Protein AF-A0A7Y3AMS5-F1 (afdb_monomer_lite)

Radius of gyration: 22.67 Å; chains: 1; bounding box: 28×35×74 Å

Foldseek 3Di:
DPDPVDDDDPDDDDDPDPDDPDPPPPPDDPPDFDWDDPPPDIDTDDDAKDWDDDPQWIWIQGPVRDTDTDDPDDDDDDPDDDDDDDPDDDDD

Sequence (92 aa):
NGDPSLLIVLGLIQHPDLGKQVDENAHGDRKAVNVKVDGETVTLSADKEIVLRCGKSSITLTRAGKVIIKGAYLTNHSTGVNRIKGGSVQIN

Structure (mmCIF, N/CA/C/O backbone):
data_AF-A0A7Y3AMS5-F1
#
_entry.id   AF-A0A7Y3AMS5-F1
#
loop_
_atom_site.group_PDB
_atom_site.id
_atom_site.type_symbol
_atom_site.label_atom_id
_atom_site.label_alt_id
_atom_site.label_comp_id
_atom_site.label_asym_id
_atom_site.label_entity_id
_atom_site.label_seq_id
_atom_site.pdbx_PDB_ins_code
_atom_site.Cartn_x
_atom_site.Cartn_y
_atom_site.Cartn_z
_atom_site.occupancy
_atom_site.B_iso_or_equiv
_atom_site.auth_seq_id
_atom_site.auth_comp_id
_atom_site.auth_asym_id
_atom_site.auth_atom_id
_atom_site.pdbx_PDB_model_num
ATOM 1 N N . ASN A 1 1 ? 8.341 9.313 -54.061 1.00 63.25 1 ASN A N 1
ATOM 2 C CA . ASN A 1 1 ? 9.539 9.951 -53.473 1.00 63.25 1 ASN A CA 1
ATOM 3 C C . ASN A 1 1 ? 10.025 9.368 -52.150 1.00 63.25 1 ASN A C 1
ATOM 5 O O . ASN A 1 1 ? 11.062 9.833 -51.716 1.00 63.25 1 ASN A O 1
ATOM 9 N N . GLY A 1 2 ? 9.385 8.352 -51.541 1.00 71.25 2 GLY A N 1
ATOM 10 C CA . GLY A 1 2 ? 9.990 7.620 -50.411 1.00 71.25 2 GLY A CA 1
ATOM 11 C C . GLY A 1 2 ? 10.457 8.505 -49.249 1.00 71.25 2 GLY A C 1
ATOM 12 O O . GLY A 1 2 ? 11.489 8.216 -48.658 1.00 71.25 2 GLY A O 1
ATOM 13 N N . ASP A 1 3 ? 9.737 9.601 -48.987 1.00 84.31 3 ASP A N 1
ATOM 14 C CA . ASP A 1 3 ? 10.098 10.594 -47.977 1.00 84.31 3 ASP A CA 1
ATOM 15 C C . ASP A 1 3 ? 10.037 9.956 -46.578 1.00 84.31 3 ASP A C 1
ATOM 17 O O . ASP A 1 3 ? 8.949 9.569 -46.142 1.00 84.31 3 ASP A O 1
ATOM 21 N N . PRO A 1 4 ? 11.170 9.847 -45.859 1.00 78.06 4 PRO A N 1
ATOM 22 C CA . PRO A 1 4 ? 11.216 9.264 -44.519 1.00 78.06 4 PRO A CA 1
ATOM 23 C C . PRO A 1 4 ? 10.360 10.014 -43.490 1.00 78.06 4 PRO A C 1
ATOM 25 O O . PRO A 1 4 ? 10.051 9.463 -42.436 1.00 78.06 4 PRO A O 1
ATOM 28 N N . SER A 1 5 ? 9.972 11.257 -43.786 1.00 82.19 5 SER A N 1
ATOM 29 C CA . SER A 1 5 ? 9.143 12.108 -42.924 1.00 82.19 5 SER A CA 1
ATOM 30 C C . SER A 1 5 ? 7.646 11.798 -43.050 1.00 82.19 5 SER A C 1
ATOM 32 O O . SER A 1 5 ? 6.852 12.242 -42.223 1.00 82.19 5 SER A O 1
ATOM 34 N N . LEU A 1 6 ? 7.248 11.034 -44.074 1.00 77.19 6 LEU A N 1
ATOM 35 C CA . LEU A 1 6 ? 5.862 10.658 -44.358 1.00 77.19 6 LEU A CA 1
ATOM 36 C C . LEU A 1 6 ? 5.692 9.144 -44.213 1.00 77.19 6 LEU A C 1
ATOM 38 O O . LEU A 1 6 ? 5.481 8.412 -45.182 1.00 77.19 6 LEU A O 1
ATOM 42 N N . LEU A 1 7 ? 5.808 8.673 -42.973 1.00 79.94 7 LEU A N 1
AT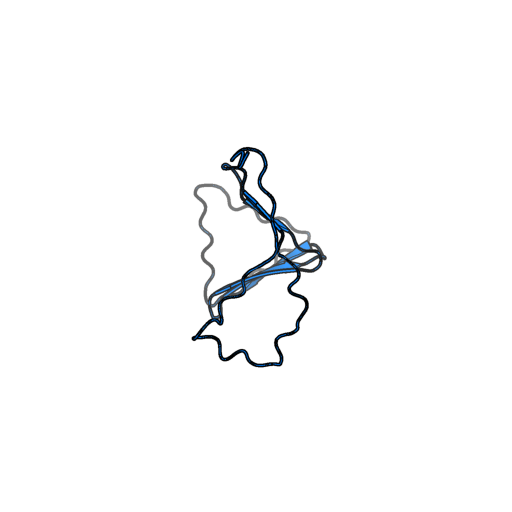OM 43 C CA . LEU A 1 7 ? 5.652 7.260 -42.648 1.00 79.94 7 LEU A CA 1
ATOM 44 C C . LEU A 1 7 ? 4.184 6.836 -42.741 1.00 79.94 7 LEU A C 1
ATOM 46 O O . LEU A 1 7 ? 3.285 7.520 -42.253 1.00 79.94 7 LEU A O 1
ATOM 50 N N . ILE A 1 8 ? 3.956 5.660 -43.322 1.00 82.88 8 ILE A N 1
ATOM 51 C CA . ILE A 1 8 ? 2.648 5.007 -43.372 1.00 82.88 8 ILE A CA 1
ATOM 52 C C . ILE A 1 8 ? 2.755 3.686 -42.616 1.00 82.88 8 ILE A C 1
ATOM 54 O O . ILE A 1 8 ? 3.646 2.879 -42.879 1.00 82.88 8 ILE A O 1
ATOM 58 N N . VAL A 1 9 ? 1.829 3.455 -41.688 1.00 84.12 9 VAL A N 1
ATOM 59 C CA . VAL A 1 9 ? 1.707 2.179 -40.978 1.00 84.12 9 VAL A CA 1
ATOM 60 C C . VAL A 1 9 ? 0.711 1.305 -41.735 1.00 84.12 9 VAL A C 1
ATOM 62 O O . VAL A 1 9 ? -0.475 1.611 -41.783 1.00 84.12 9 VAL A O 1
ATOM 65 N N . LEU A 1 10 ? 1.202 0.225 -42.345 1.00 82.50 10 LEU A N 1
ATOM 66 C CA . LEU A 1 10 ? 0.404 -0.682 -43.183 1.00 82.50 10 LEU A CA 1
ATOM 67 C C . LEU A 1 10 ? -0.313 -1.783 -42.381 1.00 82.50 10 LEU A C 1
ATOM 69 O O . LEU A 1 10 ? -1.245 -2.403 -42.882 1.00 82.50 10 LEU A O 1
ATOM 73 N N . GLY A 1 11 ? 0.110 -2.030 -41.142 1.00 76.81 11 GLY A N 1
ATOM 74 C CA . GLY A 1 11 ? -0.462 -3.058 -40.277 1.00 76.81 11 G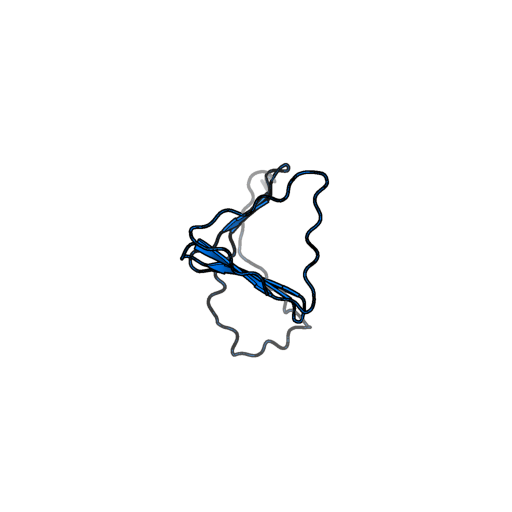LY A CA 1
ATOM 75 C C . GLY A 1 11 ? 0.547 -3.589 -39.264 1.00 76.81 11 GLY A C 1
ATOM 76 O O . GLY A 1 11 ? 1.709 -3.184 -39.250 1.00 76.81 11 GLY A O 1
ATOM 77 N N . LEU A 1 12 ? 0.090 -4.496 -38.400 1.00 80.69 12 LEU A N 1
ATOM 78 C CA . LEU A 1 12 ? 0.928 -5.167 -37.409 1.00 80.69 12 LEU A CA 1
ATOM 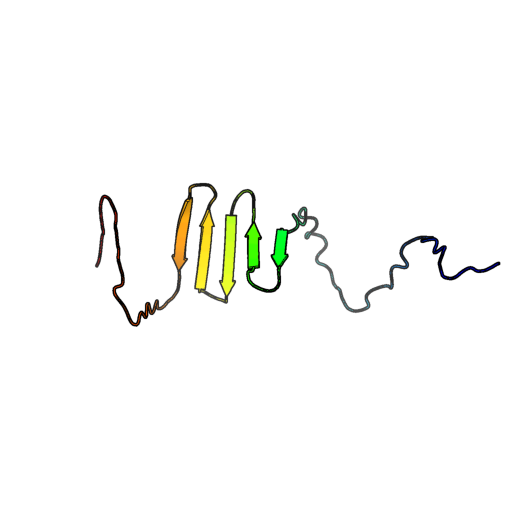79 C C . LEU A 1 12 ? 1.405 -6.506 -37.972 1.00 80.69 12 LEU A C 1
ATOM 81 O O . LEU A 1 12 ? 0.594 -7.328 -38.392 1.00 80.69 12 LEU A O 1
ATOM 85 N N . ILE A 1 13 ? 2.715 -6.743 -37.948 1.00 79.88 13 ILE A N 1
ATOM 86 C CA . ILE A 1 13 ? 3.280 -8.063 -38.234 1.00 79.88 13 ILE A CA 1
ATOM 87 C C . ILE A 1 13 ? 3.340 -8.816 -36.910 1.00 79.88 13 ILE A C 1
ATOM 89 O O . ILE A 1 13 ? 4.123 -8.477 -36.023 1.00 79.88 13 ILE A O 1
ATOM 93 N N . GLN A 1 14 ? 2.491 -9.827 -36.767 1.00 68.06 14 GLN A N 1
ATOM 94 C CA . GLN A 1 14 ? 2.496 -10.689 -35.596 1.00 68.06 14 GLN A CA 1
ATOM 95 C C . GLN A 1 14 ? 3.480 -11.834 -35.834 1.00 68.06 14 GLN A C 1
ATOM 97 O O . GLN A 1 14 ? 3.201 -12.761 -36.592 1.00 68.06 14 GLN A O 1
ATOM 102 N N . HIS A 1 15 ? 4.651 -11.764 -35.201 1.00 70.19 15 HIS A N 1
ATOM 103 C CA . HIS A 1 15 ? 5.553 -12.909 -35.160 1.00 70.19 15 HIS A CA 1
ATOM 104 C C . HIS A 1 15 ? 4.932 -13.999 -34.273 1.00 70.19 15 HIS A C 1
ATOM 106 O O . HIS A 1 15 ? 4.519 -13.688 -33.150 1.00 70.19 15 HIS A O 1
ATOM 112 N N . PRO A 1 16 ? 4.849 -15.259 -34.737 1.00 61.22 16 PRO A N 1
ATOM 113 C CA . PRO A 1 16 ? 4.436 -16.357 -33.879 1.00 61.22 16 PRO A CA 1
ATOM 114 C C . PRO A 1 16 ? 5.469 -16.511 -32.758 1.00 61.22 16 PRO A C 1
ATOM 116 O O . PRO A 1 16 ? 6.641 -16.800 -32.993 1.00 61.22 16 PRO A O 1
ATOM 119 N N . ASP A 1 17 ? 5.024 -16.243 -31.536 1.00 62.19 17 ASP A N 1
ATOM 120 C CA . ASP A 1 17 ? 5.816 -16.336 -30.315 1.00 62.19 17 ASP A CA 1
ATOM 121 C C . ASP A 1 17 ? 6.015 -17.825 -29.988 1.00 62.19 17 ASP A C 1
ATOM 123 O O . ASP A 1 17 ? 5.096 -18.492 -29.512 1.00 62.19 17 ASP A O 1
ATOM 127 N N . LEU A 1 18 ? 7.197 -18.375 -30.286 1.00 58.09 18 LEU A N 1
ATOM 128 C CA . LEU A 1 18 ? 7.543 -19.802 -30.135 1.00 58.09 18 LEU A CA 1
ATOM 129 C C . LEU A 1 18 ? 7.609 -20.293 -28.669 1.00 58.09 18 LEU A C 1
ATOM 131 O O . LEU A 1 18 ? 8.177 -21.347 -28.398 1.00 58.09 18 LEU A O 1
ATOM 135 N N . GLY A 1 19 ? 7.040 -19.561 -27.709 1.00 52.78 19 GLY A N 1
ATOM 136 C CA . GLY A 1 19 ? 7.195 -19.851 -26.280 1.00 52.78 19 GLY A CA 1
ATOM 137 C C . GLY A 1 19 ? 5.969 -19.639 -25.398 1.00 52.78 19 GLY A C 1
ATOM 138 O O . GLY A 1 19 ? 6.091 -19.778 -24.184 1.00 52.78 19 GLY A O 1
ATOM 139 N N . LYS A 1 20 ? 4.789 -19.320 -25.941 1.00 47.91 20 LYS A N 1
ATOM 140 C CA . LYS A 1 20 ? 3.582 -19.185 -25.115 1.00 47.91 20 LYS A CA 1
ATOM 141 C C . LYS A 1 20 ? 2.621 -20.344 -25.353 1.00 47.91 20 LYS A C 1
ATOM 143 O O . LYS A 1 20 ? 1.726 -20.253 -26.185 1.00 47.91 20 LYS A O 1
ATOM 148 N N . GLN A 1 21 ? 2.758 -21.406 -24.556 1.00 48.81 21 GLN A N 1
ATOM 149 C CA . GLN A 1 21 ? 1.583 -22.183 -24.159 1.00 48.81 21 GLN A CA 1
ATOM 150 C C . GLN A 1 21 ? 0.709 -21.250 -23.320 1.00 48.81 21 GLN A C 1
ATOM 152 O O . GLN A 1 21 ? 0.937 -21.045 -22.130 1.00 48.81 21 GLN A O 1
ATOM 157 N N . VAL A 1 22 ? -0.215 -20.574 -23.995 1.00 49.16 22 VAL A N 1
ATOM 158 C CA . VAL A 1 22 ? -1.238 -19.760 -23.354 1.00 49.16 22 VAL A CA 1
ATOM 159 C C . VAL A 1 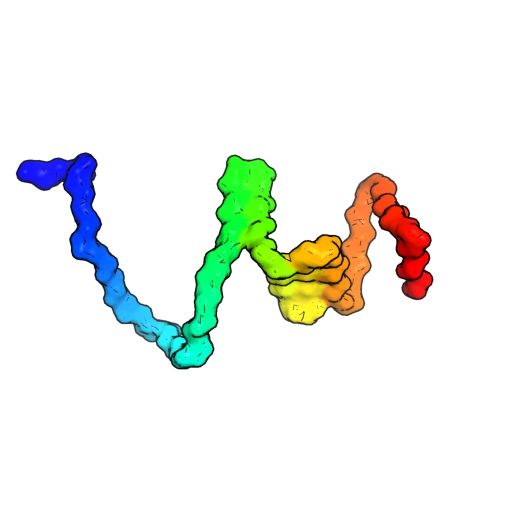22 ? -2.334 -20.720 -22.919 1.00 49.16 22 VAL A C 1
ATOM 161 O O . VAL A 1 22 ? -2.969 -21.340 -23.766 1.00 49.16 22 VAL A O 1
ATOM 164 N N . ASP A 1 23 ? -2.563 -20.831 -21.614 1.00 50.50 23 ASP A N 1
ATOM 165 C CA . ASP A 1 23 ? -3.830 -21.342 -21.102 1.00 50.50 23 ASP A CA 1
ATOM 166 C C . ASP A 1 23 ? -4.967 -20.513 -21.725 1.00 50.50 23 ASP A C 1
ATOM 168 O O . ASP A 1 23 ? -5.082 -19.302 -21.500 1.00 50.50 23 ASP A O 1
ATOM 172 N N . GLU A 1 24 ? -5.813 -21.165 -22.522 1.00 49.56 24 GLU A N 1
ATOM 173 C CA . GLU A 1 24 ? -6.872 -20.551 -23.341 1.00 49.56 24 GLU A CA 1
ATOM 174 C C . GLU A 1 24 ? -8.005 -19.897 -22.517 1.00 49.56 24 GLU A C 1
ATOM 176 O O . GLU A 1 24 ? -8.925 -19.303 -23.073 1.00 49.56 24 GLU A O 1
ATOM 181 N N . ASN A 1 25 ? -7.914 -19.913 -21.183 1.00 48.62 25 ASN A N 1
ATOM 182 C CA . ASN A 1 25 ? -8.883 -19.295 -20.270 1.00 48.62 25 ASN A CA 1
ATOM 183 C C . ASN A 1 25 ? -8.496 -17.886 -19.776 1.00 48.62 25 ASN A C 1
ATOM 185 O O . ASN A 1 25 ? -9.202 -17.307 -18.951 1.00 48.62 25 ASN A O 1
ATOM 189 N N . ALA A 1 26 ? -7.411 -17.286 -20.276 1.00 50.44 26 ALA A N 1
ATOM 190 C CA . ALA A 1 26 ? -6.966 -15.951 -19.857 1.00 50.44 26 ALA A CA 1
ATOM 191 C C . ALA A 1 26 ? -7.503 -14.789 -20.726 1.00 50.44 26 ALA A C 1
ATOM 193 O O . ALA A 1 26 ? -6.854 -13.745 -20.828 1.00 50.44 26 ALA A O 1
ATOM 194 N N . HIS A 1 27 ? -8.695 -14.919 -21.322 1.00 46.31 27 HIS A N 1
ATOM 195 C CA . HIS A 1 27 ? -9.443 -13.785 -21.897 1.00 46.31 27 HIS A CA 1
ATOM 196 C C . HIS A 1 27 ? -10.200 -13.007 -20.803 1.00 46.31 27 HIS A C 1
ATOM 198 O O . HIS A 1 27 ? -11.395 -12.737 -20.888 1.00 46.31 27 HIS A O 1
ATOM 204 N N . GLY A 1 28 ? -9.485 -12.638 -19.742 1.00 44.50 28 GLY A N 1
ATOM 205 C CA . GLY A 1 28 ? -9.920 -11.587 -18.836 1.00 44.50 28 GLY A CA 1
ATOM 206 C C . GLY A 1 28 ? -9.451 -10.257 -19.404 1.00 44.50 28 GLY A C 1
ATOM 207 O O . GLY A 1 28 ? -8.245 -10.054 -19.529 1.00 44.50 28 GLY A O 1
ATOM 208 N N . ASP A 1 29 ? -10.406 -9.399 -19.765 1.00 48.53 29 ASP A N 1
ATOM 209 C CA . ASP A 1 29 ? -10.272 -7.954 -19.978 1.00 48.53 29 ASP A CA 1
ATOM 210 C C . ASP A 1 29 ? -9.022 -7.407 -19.264 1.00 48.53 29 ASP A C 1
ATOM 212 O O . ASP A 1 29 ? -9.023 -7.204 -18.045 1.00 48.53 29 ASP A O 1
ATOM 216 N N . ARG A 1 30 ? -7.904 -7.266 -19.996 1.00 53.41 30 ARG A N 1
ATOM 217 C CA . ARG A 1 30 ? -6.662 -6.710 -19.449 1.00 53.41 30 ARG A CA 1
ATOM 218 C C . ARG A 1 30 ? -6.897 -5.219 -19.271 1.00 53.41 30 ARG A C 1
ATOM 220 O O . ARG A 1 30 ? -6.461 -4.412 -20.087 1.00 53.41 30 ARG A O 1
ATOM 227 N N . LYS A 1 31 ? -7.612 -4.858 -18.206 1.00 59.84 31 LYS A N 1
ATOM 228 C CA . LYS A 1 31 ? -7.772 -3.473 -17.782 1.00 59.84 31 LYS A CA 1
ATOM 229 C C . LYS A 1 31 ? -6.382 -2.917 -17.536 1.00 59.84 31 LYS A C 1
ATOM 231 O O . LYS A 1 31 ? -5.689 -3.336 -16.610 1.00 59.84 31 LYS A O 1
ATOM 236 N N . ALA A 1 32 ? -5.961 -2.036 -18.434 1.00 62.22 32 ALA A N 1
ATOM 237 C CA . ALA A 1 32 ? -4.656 -1.416 -18.377 1.00 62.22 32 ALA A CA 1
ATOM 238 C C . ALA A 1 32 ? -4.525 -0.670 -17.045 1.00 62.22 32 ALA A C 1
ATOM 240 O O . ALA A 1 32 ? -5.325 0.211 -16.729 1.00 62.22 32 ALA A O 1
ATOM 241 N N . VAL A 1 33 ? -3.518 -1.038 -16.256 1.00 69.75 33 VAL A N 1
ATOM 242 C CA . VAL A 1 33 ? -3.093 -0.229 -15.115 1.00 69.75 33 VAL A CA 1
ATOM 243 C C . VAL A 1 33 ? -2.524 1.066 -15.685 1.00 69.75 33 VAL A C 1
ATOM 245 O O . VAL A 1 33 ? -1.611 1.026 -16.510 1.00 69.75 33 VAL A O 1
ATOM 248 N N . ASN A 1 34 ? -3.064 2.214 -15.276 1.00 76.19 34 ASN A N 1
ATOM 249 C CA . ASN A 1 34 ? -2.506 3.501 -15.675 1.00 76.19 34 ASN A CA 1
ATOM 250 C C . ASN A 1 34 ? -1.309 3.812 -14.771 1.00 76.19 34 ASN A C 1
ATOM 252 O O . ASN A 1 34 ? -1.465 3.935 -13.552 1.00 76.19 34 ASN A O 1
ATOM 256 N N . VAL A 1 35 ? -0.125 3.899 -15.377 1.00 83.12 35 VAL A N 1
ATOM 257 C CA . VAL A 1 35 ? 1.116 4.307 -14.719 1.00 83.12 35 VAL A CA 1
ATOM 258 C C . VAL A 1 35 ? 1.583 5.593 -15.383 1.00 83.12 35 VAL A C 1
ATOM 260 O O . VAL A 1 35 ? 1.824 5.607 -16.590 1.00 83.12 35 VAL A O 1
ATOM 263 N N . LYS A 1 36 ? 1.721 6.669 -14.608 1.00 78.50 36 LYS A N 1
ATOM 264 C CA . LYS A 1 36 ? 2.375 7.904 -15.063 1.00 78.50 36 LYS A CA 1
ATOM 265 C C . LYS A 1 36 ? 3.697 8.063 -14.335 1.00 78.50 36 LYS A C 1
ATOM 267 O O . LYS A 1 36 ? 3.720 7.980 -13.110 1.00 78.50 36 LYS A O 1
ATOM 272 N N . VAL A 1 37 ? 4.763 8.279 -15.099 1.00 81.94 37 VAL A N 1
ATOM 273 C CA . VAL A 1 37 ? 6.110 8.567 -14.602 1.00 81.94 37 VAL A CA 1
ATOM 274 C C . VAL A 1 37 ? 6.529 9.893 -15.220 1.00 81.94 37 VAL A C 1
ATOM 276 O O . VAL A 1 37 ? 6.569 9.997 -16.444 1.00 81.94 37 VAL A O 1
ATOM 279 N N . ASP A 1 38 ? 6.795 10.900 -14.397 1.00 81.44 38 ASP A N 1
ATOM 280 C CA . ASP A 1 38 ? 7.201 12.246 -14.839 1.00 81.44 38 ASP A CA 1
ATOM 281 C C . ASP A 1 38 ? 8.690 12.541 -14.558 1.00 81.44 38 ASP A C 1
ATOM 283 O O . ASP A 1 38 ? 9.161 13.648 -14.790 1.00 81.44 38 ASP A O 1
ATOM 287 N N . GLY A 1 39 ? 9.442 11.535 -14.096 1.00 82.31 39 GLY A N 1
ATOM 288 C CA . GLY A 1 39 ? 10.850 11.658 -13.703 1.00 82.31 39 GLY A CA 1
ATOM 289 C C . GLY A 1 39 ? 11.056 12.044 -12.236 1.00 82.31 39 GLY A C 1
ATOM 290 O O . GLY A 1 39 ? 12.145 11.825 -11.710 1.00 82.31 39 GLY A O 1
ATOM 291 N N . GLU A 1 40 ? 10.013 12.520 -11.554 1.00 88.69 40 GLU A N 1
ATOM 292 C CA . GLU A 1 40 ? 10.037 12.899 -10.135 1.00 88.69 40 GLU A CA 1
ATOM 293 C C . GLU A 1 40 ? 9.130 11.994 -9.287 1.00 88.69 40 GLU A C 1
ATOM 295 O O . GLU A 1 40 ? 9.446 11.654 -8.145 1.00 88.69 40 GLU A O 1
ATOM 300 N N . THR A 1 41 ? 8.006 11.562 -9.854 1.00 86.31 41 THR A N 1
ATOM 301 C CA . THR A 1 41 ? 6.938 10.814 -9.203 1.00 86.31 41 THR A CA 1
ATOM 302 C C . THR A 1 41 ? 6.410 9.684 -10.088 1.00 86.31 41 THR A C 1
ATOM 304 O O . THR A 1 41 ? 6.479 9.708 -11.320 1.00 86.31 41 THR A O 1
ATOM 307 N N . VAL A 1 42 ? 5.865 8.653 -9.434 1.00 90.38 42 VAL A N 1
ATOM 308 C CA . VAL A 1 42 ? 5.159 7.545 -10.085 1.00 90.38 42 VAL A CA 1
ATOM 309 C C . VAL A 1 42 ? 3.748 7.477 -9.524 1.00 90.38 42 VAL A C 1
ATOM 311 O O . VAL A 1 42 ? 3.562 7.287 -8.322 1.00 90.38 42 VAL A O 1
ATOM 314 N N . THR A 1 43 ? 2.748 7.592 -10.397 1.00 89.50 43 THR A N 1
ATOM 315 C CA . THR A 1 43 ? 1.331 7.496 -10.022 1.00 89.50 43 THR A CA 1
ATOM 316 C C . THR A 1 43 ? 0.723 6.205 -10.558 1.00 89.50 43 THR A C 1
ATOM 318 O O . T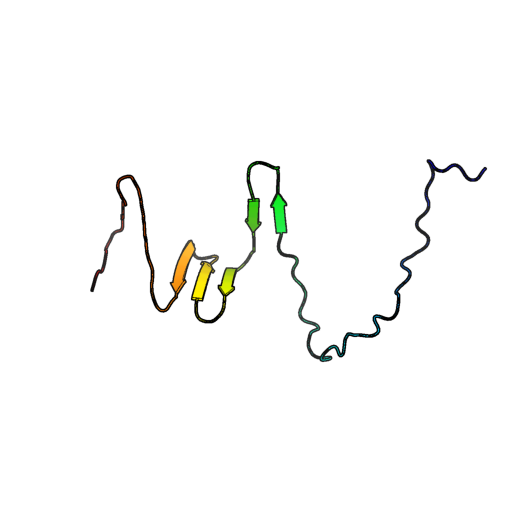HR A 1 43 ? 0.732 5.970 -11.765 1.00 89.50 43 THR A O 1
ATOM 321 N N . LEU A 1 44 ? 0.159 5.395 -9.655 1.00 91.44 44 LEU A N 1
ATOM 322 C CA . LEU A 1 44 ? -0.614 4.187 -9.960 1.00 91.44 44 LEU A CA 1
ATOM 323 C C . LEU A 1 44 ? -2.099 4.466 -9.703 1.00 91.44 44 LEU A C 1
ATOM 325 O O . LEU A 1 44 ? -2.455 4.957 -8.631 1.00 91.44 44 LEU A O 1
ATOM 329 N N . SER A 1 45 ? -2.978 4.165 -10.660 1.00 89.75 45 SER A N 1
ATOM 330 C CA . SER A 1 45 ? -4.426 4.398 -10.522 1.00 89.75 45 SER A CA 1
ATOM 331 C C . SER A 1 45 ? -5.259 3.211 -11.005 1.00 89.75 45 SER A C 1
ATOM 333 O O . SER A 1 45 ? -4.927 2.577 -12.007 1.00 89.75 45 SER A O 1
ATOM 335 N N . ALA A 1 46 ? -6.353 2.930 -10.289 1.00 92.25 46 ALA A N 1
ATOM 336 C CA . ALA A 1 46 ? -7.321 1.884 -10.615 1.00 92.25 46 ALA A CA 1
ATOM 337 C C . ALA A 1 46 ? -8.718 2.213 -10.054 1.00 92.25 46 ALA A C 1
ATOM 339 O O . ALA A 1 46 ? -8.836 2.792 -8.976 1.00 92.25 46 ALA A O 1
ATOM 340 N N . ASP A 1 47 ? -9.777 1.777 -10.744 1.00 92.00 47 ASP A N 1
ATOM 341 C CA . ASP A 1 47 ? -11.171 2.088 -10.370 1.00 92.00 47 ASP A CA 1
ATOM 342 C C . ASP A 1 47 ? -11.666 1.350 -9.116 1.00 92.00 47 ASP A C 1
ATOM 344 O O . ASP A 1 47 ? -12.616 1.782 -8.460 1.00 92.00 47 ASP A O 1
ATOM 348 N N . LYS A 1 48 ? -11.083 0.185 -8.811 1.00 93.88 48 LYS A N 1
ATOM 349 C CA . LYS A 1 48 ? -11.569 -0.722 -7.755 1.00 93.88 48 LYS A CA 1
ATOM 350 C C . LYS A 1 48 ? -10.541 -0.945 -6.655 1.00 93.88 48 LYS A C 1
ATOM 352 O O . LYS A 1 48 ? -10.855 -0.746 -5.481 1.00 93.88 48 LYS A O 1
ATOM 357 N N . GLU A 1 49 ? -9.340 -1.374 -7.029 1.00 95.94 49 GLU A N 1
ATOM 358 C CA . GLU A 1 49 ? -8.282 -1.725 -6.087 1.00 95.94 49 GLU A CA 1
ATOM 359 C C . GLU A 1 49 ? -6.892 -1.659 -6.725 1.00 95.94 49 GLU A C 1
ATOM 361 O O . GLU A 1 49 ? -6.745 -1.842 -7.933 1.00 95.94 49 GLU A O 1
ATOM 366 N N . ILE A 1 50 ? -5.877 -1.436 -5.890 1.00 96.44 50 ILE A N 1
ATOM 367 C CA . ILE A 1 50 ? -4.462 -1.594 -6.237 1.00 96.44 50 ILE A CA 1
ATOM 368 C C . ILE A 1 50 ? -3.871 -2.610 -5.263 1.00 96.44 50 ILE A C 1
ATOM 370 O O . ILE A 1 50 ? -3.918 -2.398 -4.050 1.00 96.44 50 ILE A O 1
ATOM 374 N N . VAL A 1 51 ? -3.307 -3.700 -5.787 1.00 96.06 51 VAL A N 1
ATOM 375 C CA . VAL A 1 51 ? -2.675 -4.765 -4.996 1.00 96.06 51 VAL A CA 1
ATOM 376 C C . VAL A 1 51 ? -1.205 -4.886 -5.387 1.00 96.06 51 VAL A C 1
ATOM 378 O O . VAL A 1 51 ? -0.883 -5.314 -6.492 1.00 96.06 51 VAL A O 1
ATOM 381 N N . LEU A 1 52 ? -0.309 -4.561 -4.456 1.00 96.00 52 LEU A N 1
ATOM 382 C CA . LEU A 1 52 ? 1.125 -4.828 -4.573 1.00 96.00 52 LEU A CA 1
ATOM 383 C C . LEU A 1 52 ? 1.424 -6.114 -3.799 1.00 96.00 52 LEU A C 1
ATOM 385 O O . LEU A 1 52 ? 1.299 -6.126 -2.574 1.00 96.00 52 LEU A O 1
ATOM 389 N N . ARG A 1 53 ? 1.763 -7.210 -4.490 1.00 96.50 53 ARG A N 1
ATOM 390 C CA . ARG A 1 53 ? 1.945 -8.540 -3.881 1.00 96.50 53 ARG A CA 1
ATOM 391 C C . ARG A 1 53 ? 3.323 -9.120 -4.182 1.00 96.50 53 ARG A C 1
ATOM 393 O O . ARG A 1 53 ? 3.767 -9.109 -5.323 1.00 96.50 53 ARG A O 1
ATOM 400 N N . CYS A 1 54 ? 3.932 -9.717 -3.160 1.00 94.31 54 CYS A N 1
ATOM 401 C CA . CYS A 1 54 ? 5.116 -10.560 -3.284 1.00 94.31 54 CYS A CA 1
ATOM 402 C C . CYS A 1 54 ? 4.991 -11.735 -2.302 1.00 94.31 54 CYS A C 1
ATOM 404 O O . CYS A 1 54 ? 4.971 -11.542 -1.083 1.00 94.31 54 CYS A O 1
ATOM 406 N N . GLY A 1 55 ? 4.842 -12.958 -2.821 1.00 96.44 55 GLY A N 1
ATOM 407 C CA . GLY A 1 55 ? 4.612 -14.150 -2.000 1.00 96.44 55 GLY A CA 1
ATOM 408 C C . GLY A 1 55 ? 3.400 -14.007 -1.065 1.00 96.44 55 GLY A C 1
ATOM 409 O O . GLY A 1 55 ? 2.284 -13.745 -1.517 1.00 96.44 55 GLY A O 1
ATOM 410 N N . LYS A 1 56 ? 3.628 -14.179 0.246 1.00 96.06 56 LYS A N 1
ATOM 411 C CA . LYS A 1 56 ? 2.603 -14.071 1.308 1.00 96.06 56 LYS A CA 1
ATOM 412 C C . LYS A 1 56 ? 2.322 -12.628 1.756 1.00 96.06 56 LYS A C 1
ATOM 414 O O . LYS A 1 56 ? 1.437 -12.422 2.586 1.00 96.06 56 LYS A O 1
ATOM 419 N N . SER A 1 57 ? 3.063 -11.650 1.241 1.00 98.06 57 SER A N 1
ATOM 420 C CA . SER A 1 57 ? 2.940 -10.246 1.633 1.00 98.06 57 SER A CA 1
ATOM 421 C C . SER A 1 57 ? 2.148 -9.449 0.602 1.00 98.06 57 SER A C 1
ATOM 423 O O . SER A 1 57 ? 2.279 -9.664 -0.608 1.00 98.06 57 SER A O 1
ATOM 425 N N . SER A 1 58 ? 1.333 -8.505 1.075 1.00 98.00 58 SER A N 1
ATOM 426 C CA . SER A 1 58 ? 0.574 -7.615 0.196 1.00 98.00 58 SER A CA 1
ATOM 427 C C . SER A 1 58 ? 0.264 -6.261 0.823 1.00 98.00 58 SER A C 1
ATOM 429 O O . SER A 1 58 ? -0.101 -6.201 1.998 1.00 98.00 58 SER A O 1
ATOM 431 N N . ILE A 1 59 ? 0.276 -5.213 0.002 1.00 98.06 59 ILE A N 1
ATOM 432 C CA . ILE A 1 59 ? -0.330 -3.911 0.301 1.00 98.06 59 ILE A CA 1
ATOM 433 C C . ILE A 1 59 ? -1.518 -3.739 -0.642 1.00 98.06 59 ILE A C 1
ATOM 435 O O . ILE A 1 59 ? -1.370 -3.871 -1.856 1.00 98.06 59 ILE A O 1
ATOM 439 N N . THR A 1 60 ? -2.708 -3.504 -0.093 1.00 97.88 60 THR A N 1
ATOM 440 C CA . THR A 1 60 ? -3.950 -3.352 -0.863 1.00 97.88 60 THR A CA 1
ATOM 441 C C . THR A 1 60 ? -4.612 -2.019 -0.559 1.00 97.88 60 THR A C 1
ATOM 443 O O . THR A 1 60 ? -4.933 -1.744 0.598 1.00 97.88 60 THR A O 1
ATOM 446 N N . LEU A 1 61 ? -4.843 -1.218 -1.597 1.00 98.00 61 LEU A N 1
ATOM 447 C CA . LEU A 1 61 ? -5.643 0.001 -1.552 1.00 98.00 61 LEU A CA 1
ATOM 448 C C . LEU A 1 61 ? -7.001 -0.292 -2.187 1.00 98.00 61 LEU A C 1
ATOM 450 O O . LEU A 1 61 ? -7.062 -0.871 -3.269 1.00 98.00 61 LEU A O 1
ATOM 454 N N . THR A 1 62 ? -8.085 0.102 -1.528 1.00 97.62 62 THR A N 1
ATOM 455 C CA . THR A 1 62 ? -9.459 -0.157 -1.993 1.00 97.62 62 THR A CA 1
ATOM 456 C C . THR A 1 62 ? -10.167 1.141 -2.371 1.00 97.62 62 THR A C 1
ATOM 458 O O . THR A 1 62 ? -9.894 2.187 -1.782 1.00 97.62 62 THR A O 1
ATOM 461 N N . ARG A 1 63 ? -11.162 1.074 -3.264 1.00 97.25 63 ARG A N 1
ATOM 462 C CA . ARG A 1 63 ? -12.044 2.214 -3.591 1.00 97.25 63 ARG A CA 1
ATOM 463 C C . ARG A 1 63 ? -12.728 2.836 -2.363 1.00 97.25 63 ARG A C 1
ATOM 465 O O . ARG A 1 63 ? -13.056 4.014 -2.378 1.00 97.25 63 ARG A O 1
ATOM 472 N N . ALA A 1 64 ? -12.929 2.064 -1.292 1.00 97.31 64 ALA A N 1
ATOM 473 C CA . ALA A 1 64 ? -13.501 2.547 -0.033 1.00 97.31 64 ALA A CA 1
ATOM 474 C C . ALA A 1 64 ? -12.508 3.356 0.831 1.00 97.31 64 ALA A C 1
ATOM 476 O O . ALA A 1 64 ? -12.844 3.729 1.952 1.00 97.31 64 ALA A O 1
ATOM 477 N N . GLY A 1 65 ? -11.275 3.573 0.360 1.00 95.69 65 GLY A N 1
ATOM 478 C CA . GLY A 1 65 ? -10.233 4.304 1.084 1.00 95.69 65 GLY A CA 1
ATOM 479 C C . GLY A 1 65 ? -9.492 3.474 2.136 1.00 95.69 65 GLY A C 1
ATOM 480 O O . GLY A 1 65 ? -8.665 4.011 2.867 1.00 95.69 65 GLY A O 1
ATOM 481 N N . LYS A 1 66 ? -9.751 2.161 2.231 1.00 97.31 66 LYS A N 1
ATOM 482 C CA . LYS A 1 66 ? -9.006 1.278 3.144 1.00 97.31 66 LYS A CA 1
ATOM 483 C C . LYS A 1 66 ? -7.641 0.933 2.558 1.00 97.31 66 LYS A C 1
ATOM 485 O O . LYS A 1 66 ? -7.563 0.562 1.384 1.00 97.31 66 LYS A O 1
ATOM 490 N N . VAL A 1 67 ? -6.621 0.967 3.413 1.00 97.38 67 VAL A N 1
ATOM 491 C CA . VAL A 1 67 ? -5.272 0.458 3.147 1.00 97.38 67 VAL A CA 1
ATOM 492 C C . VAL A 1 67 ? -5.031 -0.751 4.044 1.00 97.38 67 VAL A C 1
ATOM 494 O O . VAL A 1 67 ? -5.158 -0.657 5.263 1.00 97.38 67 VAL A O 1
ATOM 497 N N . ILE A 1 68 ? -4.716 -1.896 3.444 1.00 97.81 68 ILE A N 1
ATOM 498 C CA . ILE A 1 68 ? -4.514 -3.167 4.147 1.00 97.81 68 ILE A CA 1
ATOM 499 C C . ILE A 1 68 ? -3.089 -3.642 3.880 1.00 97.81 68 ILE A C 1
ATOM 501 O O . ILE A 1 68 ? -2.718 -3.859 2.728 1.00 97.81 68 ILE A O 1
ATOM 505 N N . ILE A 1 69 ? -2.309 -3.839 4.943 1.00 97.75 69 ILE A N 1
ATOM 506 C CA . ILE A 1 69 ? -0.938 -4.353 4.878 1.00 97.75 69 ILE A CA 1
ATOM 507 C C . ILE A 1 69 ? -0.924 -5.742 5.520 1.00 97.75 69 ILE A C 1
ATOM 509 O O . ILE A 1 69 ? -1.338 -5.900 6.666 1.00 97.75 69 ILE A O 1
ATOM 513 N N . LYS A 1 70 ? -0.485 -6.754 4.769 1.00 97.56 70 LYS A N 1
ATOM 514 C CA . LYS A 1 70 ? -0.367 -8.147 5.222 1.00 97.56 70 LYS A CA 1
ATOM 515 C C . LYS A 1 70 ? 1.054 -8.647 5.012 1.00 97.56 70 LYS A C 1
ATOM 517 O O . LYS A 1 70 ? 1.649 -8.392 3.966 1.00 97.56 70 LYS A O 1
ATOM 522 N N . GLY A 1 71 ? 1.554 -9.405 5.978 1.00 96.88 71 GLY A N 1
ATOM 523 C CA . GLY A 1 71 ? 2.856 -10.061 5.940 1.00 96.88 71 GLY A CA 1
ATOM 524 C C . GLY A 1 71 ? 3.096 -10.833 7.235 1.00 96.88 71 GLY A C 1
ATOM 525 O O . GLY A 1 71 ? 2.350 -10.667 8.196 1.00 96.88 71 GLY A O 1
ATOM 526 N N . ALA A 1 72 ? 4.123 -11.685 7.256 1.00 97.31 72 ALA A N 1
ATOM 527 C CA . ALA A 1 72 ? 4.521 -12.397 8.475 1.00 97.31 72 ALA A CA 1
ATOM 528 C C . ALA A 1 72 ? 5.119 -11.450 9.531 1.00 97.31 72 ALA A C 1
ATOM 530 O O . ALA A 1 72 ? 4.924 -11.651 10.723 1.00 97.31 72 ALA A O 1
ATOM 531 N N . TYR A 1 73 ? 5.811 -10.402 9.077 1.00 95.88 73 TYR A N 1
ATOM 532 C CA . TYR A 1 73 ? 6.409 -9.364 9.909 1.00 95.88 73 TYR A CA 1
ATOM 533 C C . TYR A 1 73 ? 6.229 -8.009 9.225 1.00 95.88 73 TYR A C 1
ATOM 535 O O . TYR A 1 73 ? 6.304 -7.923 7.996 1.00 95.88 73 TYR A O 1
ATOM 543 N N . LEU A 1 74 ? 6.012 -6.959 10.018 1.00 95.00 74 LEU A N 1
ATOM 544 C CA . LEU A 1 74 ? 5.954 -5.580 9.544 1.00 95.00 74 LEU A CA 1
ATOM 545 C C . LEU A 1 74 ? 6.935 -4.728 10.351 1.00 95.00 74 LEU A C 1
ATOM 547 O O . LEU A 1 74 ? 6.733 -4.510 11.542 1.00 95.00 74 LEU A O 1
ATOM 551 N N . THR A 1 75 ? 7.971 -4.221 9.690 1.00 95.25 75 THR A N 1
ATOM 552 C CA . THR A 1 75 ? 8.908 -3.265 10.287 1.00 95.25 75 THR A CA 1
ATOM 553 C C . THR A 1 75 ? 8.539 -1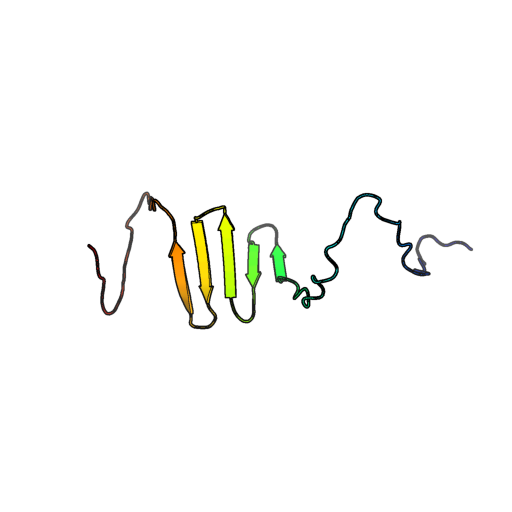.866 9.824 1.00 95.25 75 THR A C 1
ATOM 555 O O . THR A 1 75 ? 8.567 -1.584 8.628 1.00 95.25 75 THR A O 1
ATOM 558 N N . ASN A 1 76 ? 8.205 -0.987 10.766 1.00 93.44 76 ASN A N 1
ATOM 559 C CA . ASN A 1 76 ? 7.982 0.427 10.495 1.00 93.44 76 ASN A CA 1
ATOM 560 C C . ASN A 1 76 ? 9.123 1.239 11.117 1.00 93.44 76 ASN A C 1
ATOM 562 O O . ASN A 1 76 ? 9.264 1.261 12.338 1.00 93.44 76 ASN A O 1
ATOM 566 N N . HIS A 1 77 ? 9.944 1.872 10.281 1.00 95.31 77 HIS A N 1
ATOM 567 C CA . HIS A 1 77 ? 11.109 2.641 10.706 1.00 95.31 77 HIS A CA 1
ATOM 568 C C . HIS A 1 77 ? 10.967 4.098 10.261 1.00 95.31 77 HIS A C 1
ATOM 570 O O . HIS A 1 77 ? 10.716 4.373 9.089 1.00 95.31 77 HIS A O 1
ATOM 576 N N . SER A 1 78 ? 11.163 5.028 11.192 1.00 95.44 78 SER A N 1
ATOM 577 C CA . SER A 1 78 ? 11.168 6.469 10.942 1.00 95.44 78 SER A CA 1
ATOM 578 C C . SER A 1 78 ? 12.292 7.110 11.748 1.00 95.44 78 SER A C 1
ATOM 580 O O . SER A 1 78 ? 12.506 6.741 12.900 1.00 95.44 78 SER A O 1
ATOM 582 N N . THR A 1 79 ? 12.999 8.074 11.159 1.00 96.62 79 THR A N 1
ATOM 583 C CA . THR A 1 79 ? 13.980 8.911 11.873 1.00 96.62 79 THR A CA 1
ATOM 584 C C . THR A 1 79 ? 13.309 9.987 12.730 1.00 96.62 79 THR A C 1
ATOM 586 O O . THR A 1 79 ? 13.932 10.533 13.635 1.00 96.62 79 THR A O 1
ATOM 589 N N . GLY A 1 80 ? 12.040 10.293 12.450 1.00 96.12 80 GLY A N 1
ATOM 590 C CA . GLY A 1 80 ? 11.217 11.229 13.208 1.00 96.12 80 GLY A CA 1
ATOM 591 C C . GLY A 1 80 ? 10.043 10.542 13.904 1.00 96.12 80 GLY A C 1
ATOM 592 O O . GLY A 1 80 ? 10.010 9.328 14.093 1.00 96.12 80 GLY A O 1
ATOM 593 N N . VAL A 1 81 ? 9.029 11.327 14.268 1.00 95.94 81 VAL A N 1
ATOM 594 C CA . VAL A 1 81 ? 7.831 10.795 14.930 1.00 95.94 81 VAL A CA 1
ATOM 595 C C . VAL A 1 81 ? 6.974 9.973 13.968 1.00 95.94 81 VAL A C 1
ATOM 597 O O . VAL A 1 81 ? 6.670 10.401 12.856 1.00 95.94 81 VAL A O 1
ATOM 600 N N . ASN A 1 82 ? 6.526 8.804 14.420 1.00 95.19 82 ASN A N 1
ATOM 601 C CA . ASN A 1 82 ? 5.534 8.003 13.716 1.00 95.19 82 ASN A CA 1
ATOM 602 C C . ASN A 1 82 ? 4.145 8.307 14.287 1.00 95.19 82 ASN A C 1
ATOM 604 O O . ASN A 1 82 ? 3.833 7.934 15.419 1.00 95.19 82 ASN A O 1
ATOM 608 N N . ARG A 1 83 ? 3.328 9.059 13.545 1.00 94.19 83 ARG A N 1
ATOM 609 C CA . ARG A 1 83 ? 2.067 9.600 14.059 1.00 94.19 83 ARG A CA 1
ATOM 610 C C . ARG A 1 83 ? 0.877 8.776 13.586 1.00 94.19 83 ARG A C 1
ATOM 612 O O . ARG A 1 83 ? 0.525 8.808 12.413 1.00 94.19 83 ARG A O 1
ATOM 619 N N . ILE A 1 84 ? 0.204 8.126 14.529 1.00 95.31 84 ILE A N 1
ATOM 620 C CA . ILE A 1 84 ? -1.030 7.373 14.291 1.00 95.31 84 ILE A CA 1
ATOM 621 C C . ILE A 1 84 ? -2.203 8.195 14.835 1.00 95.31 84 ILE A C 1
ATOM 623 O O . ILE A 1 84 ? -2.172 8.648 15.979 1.00 95.31 84 ILE A O 1
ATOM 627 N N . LYS A 1 85 ? -3.225 8.429 14.007 1.00 94.12 85 LYS A N 1
ATOM 628 C CA . LYS A 1 85 ? -4.454 9.144 14.384 1.00 94.12 85 LYS A CA 1
ATOM 629 C C . LYS A 1 85 ? -5.668 8.332 13.945 1.00 94.12 85 LYS A C 1
ATOM 631 O O . LYS A 1 85 ? -5.687 7.823 12.829 1.00 94.12 85 LYS A O 1
ATOM 636 N N . GLY A 1 86 ? -6.689 8.264 14.790 1.00 93.00 86 GLY A N 1
ATOM 637 C CA . GLY A 1 86 ? -7.956 7.606 14.479 1.00 93.00 86 GLY A CA 1
ATOM 638 C C . GLY A 1 86 ? -8.962 7.790 15.609 1.00 93.00 86 GLY A C 1
ATOM 639 O O . GLY A 1 86 ? -8.569 8.088 16.734 1.00 93.00 86 GLY A O 1
ATOM 640 N N . GLY A 1 87 ? -10.254 7.605 15.318 1.00 96.25 87 GLY A N 1
ATOM 641 C CA . GLY A 1 87 ? -11.300 7.582 16.353 1.00 96.25 87 GLY A CA 1
ATOM 642 C C . GLY A 1 87 ? -11.139 6.418 17.343 1.00 96.25 87 GLY A C 1
ATOM 643 O O . GLY A 1 87 ? -11.638 6.477 18.459 1.00 96.25 87 GLY A O 1
ATOM 644 N N . SER A 1 88 ? -10.400 5.379 16.948 1.00 95.81 88 SER A N 1
ATOM 645 C CA . SER A 1 88 ? -9.906 4.306 17.807 1.00 95.81 88 SER A CA 1
ATOM 646 C C . SER A 1 88 ? -8.598 3.771 17.222 1.00 95.81 88 SER A C 1
ATOM 648 O O . SER A 1 88 ? -8.444 3.710 15.999 1.00 95.81 88 SER A O 1
ATOM 650 N N . VAL A 1 89 ? -7.659 3.399 18.091 1.00 96.38 89 VAL A N 1
ATOM 651 C CA . VAL A 1 89 ? -6.425 2.696 17.730 1.00 96.38 89 VAL A CA 1
ATOM 652 C C . VAL A 1 89 ? -6.348 1.455 18.607 1.00 96.38 89 VAL A C 1
ATOM 654 O O . VAL A 1 89 ? -6.328 1.564 19.829 1.00 96.38 89 VAL A O 1
ATOM 657 N N . GLN A 1 90 ? -6.336 0.283 17.977 1.00 93.94 90 GLN A N 1
ATOM 658 C CA . GLN A 1 90 ? -6.228 -1.004 18.660 1.00 93.94 90 GLN A CA 1
ATOM 659 C C . GLN A 1 90 ? -4.826 -1.565 18.440 1.00 93.94 90 GLN A C 1
ATOM 661 O O . GLN A 1 90 ? -4.378 -1.683 17.299 1.00 93.94 90 GLN A O 1
ATOM 666 N N . ILE A 1 91 ? -4.144 -1.888 19.535 1.00 93.12 91 ILE A N 1
ATOM 667 C CA . ILE A 1 91 ? -2.801 -2.467 19.555 1.00 93.12 91 ILE A CA 1
ATOM 668 C C . ILE A 1 91 ? -2.874 -3.669 20.492 1.00 93.12 91 ILE A C 1
ATOM 670 O O . ILE A 1 91 ? -3.366 -3.522 21.610 1.00 93.12 91 ILE A O 1
ATOM 674 N N . ASN A 1 92 ? -2.419 -4.828 20.017 1.00 84.69 92 ASN A N 1
ATOM 675 C CA . ASN A 1 92 ? -2.314 -6.068 20.787 1.00 84.69 92 ASN A CA 1
ATOM 676 C C . ASN A 1 92 ? -0.875 -6.569 20.757 1.00 84.69 92 ASN A C 1
ATOM 678 O O . ASN A 1 92 ? -0.233 -6.387 19.695 1.00 84.69 92 ASN A O 1
#

Secondary structure (DSSP, 8-state):
---TTS-----------TT----TT------PPEEEE-SS-EEEE-SSEEEEEETTEEEEEETTS-EEEE-S------SS------S-----

pLDDT: mean 83.06, std 16.68, range [44.5, 98.06]